Protein AF-A0A2N9JEC7-F1 (afdb_monomer_lite)

Organism: NCBI:txid75385

pLDDT: mean 77.62, std 16.68, range [29.42, 92.94]

Structure (mmCIF, N/CA/C/O backbone):
data_AF-A0A2N9JEC7-F1
#
_entry.id   AF-A0A2N9JEC7-F1
#
loop_
_atom_site.group_PDB
_atom_site.id
_atom_site.type_symbol
_atom_site.label_atom_id
_atom_site.label_alt_id
_atom_site.label_comp_id
_atom_site.label_asym_id
_atom_site.label_entity_id
_atom_site.label_seq_id
_atom_site.pdbx_PDB_ins_code
_atom_site.Cartn_x
_atom_site.Cartn_y
_atom_site.Cartn_z
_atom_site.occupancy
_atom_site.B_iso_or_equiv
_atom_site.auth_seq_id
_atom_site.auth_comp_id
_atom_site.auth_asym_id
_atom_site.auth_atom_id
_atom_site.pdbx_PDB_model_num
ATOM 1 N N . MET A 1 1 ? 39.604 -20.165 17.705 1.00 38.22 1 MET A N 1
ATOM 2 C CA . MET A 1 1 ? 38.176 -20.544 17.599 1.00 38.22 1 MET A CA 1
ATOM 3 C C . MET A 1 1 ? 37.415 -19.367 17.007 1.00 38.22 1 MET A C 1
ATOM 5 O O . MET A 1 1 ? 37.405 -18.315 17.625 1.00 38.22 1 MET A O 1
ATOM 9 N N . VAL A 1 2 ? 36.856 -19.495 15.799 1.00 37.31 2 VAL A N 1
ATOM 10 C CA . VAL A 1 2 ? 36.074 -18.424 15.150 1.00 37.31 2 VAL A CA 1
ATOM 11 C C . VAL A 1 2 ? 34.595 -18.705 15.401 1.00 37.31 2 VAL A C 1
ATOM 13 O O . VAL A 1 2 ? 34.077 -19.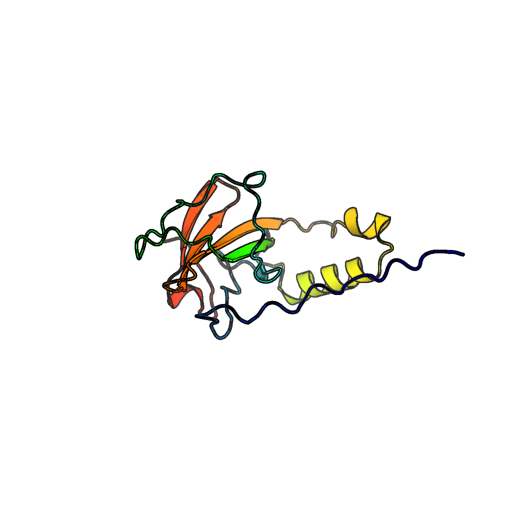726 14.947 1.00 37.31 2 VAL A O 1
ATOM 16 N N . ALA A 1 3 ? 33.927 -17.836 16.159 1.00 33.34 3 ALA A N 1
ATOM 17 C CA . ALA A 1 3 ? 32.500 -17.948 16.437 1.00 33.34 3 ALA A CA 1
ATOM 18 C C . ALA A 1 3 ? 31.697 -17.753 15.137 1.00 33.34 3 ALA A C 1
ATOM 20 O O . ALA A 1 3 ? 31.722 -16.685 14.527 1.00 33.34 3 ALA A O 1
ATOM 21 N N . ARG A 1 4 ? 30.990 -18.797 14.690 1.00 34.38 4 ARG A N 1
ATOM 22 C CA . ARG A 1 4 ? 30.031 -18.708 13.581 1.00 34.38 4 ARG A CA 1
ATOM 23 C C . ARG A 1 4 ? 28.752 -18.049 14.093 1.00 34.38 4 ARG A C 1
ATOM 25 O O . ARG A 1 4 ? 27.967 -18.690 14.786 1.00 34.38 4 ARG A O 1
ATOM 32 N N . VAL A 1 5 ? 28.521 -16.793 13.722 1.00 34.25 5 VAL A N 1
ATOM 33 C CA . VAL A 1 5 ? 27.218 -16.138 13.903 1.00 34.25 5 VAL A CA 1
ATOM 34 C C . VAL A 1 5 ? 26.223 -16.820 12.961 1.00 34.25 5 VAL A C 1
ATOM 36 O O . VAL A 1 5 ? 26.285 -16.648 11.743 1.00 34.25 5 VAL A O 1
ATOM 39 N N . ARG A 1 6 ? 25.324 -17.649 13.503 1.00 33.50 6 ARG A N 1
ATOM 40 C CA . ARG A 1 6 ? 24.183 -18.174 12.744 1.00 33.50 6 ARG A CA 1
ATOM 41 C C . ARG A 1 6 ? 23.232 -17.009 12.465 1.00 33.50 6 ARG A C 1
ATOM 43 O O . ARG A 1 6 ? 22.663 -16.453 13.398 1.00 33.50 6 ARG A O 1
ATOM 50 N N . ARG A 1 7 ? 23.044 -16.646 11.191 1.00 31.66 7 ARG A N 1
ATOM 51 C CA . ARG A 1 7 ? 21.885 -15.843 10.772 1.00 31.66 7 ARG A CA 1
ATOM 52 C C . ARG A 1 7 ? 20.632 -16.635 11.138 1.00 31.66 7 ARG A C 1
ATOM 54 O O . ARG A 1 7 ? 20.385 -17.685 10.553 1.00 31.66 7 ARG A O 1
ATOM 61 N N . VAL A 1 8 ? 19.876 -16.146 12.113 1.00 32.22 8 VAL A N 1
ATOM 62 C CA . VAL A 1 8 ? 18.505 -16.596 12.349 1.00 32.22 8 VAL A CA 1
ATOM 63 C C . VAL A 1 8 ? 17.694 -16.068 11.168 1.00 32.22 8 VAL A C 1
ATOM 65 O O . VAL A 1 8 ? 17.647 -14.859 10.945 1.00 32.22 8 VAL A O 1
ATOM 68 N N . ALA A 1 9 ? 17.157 -16.968 10.342 1.00 29.42 9 ALA A N 1
ATOM 69 C CA . ALA A 1 9 ? 16.174 -16.584 9.337 1.00 29.42 9 ALA A CA 1
ATOM 70 C C . ALA A 1 9 ? 14.997 -15.915 10.067 1.00 29.42 9 ALA A C 1
ATOM 72 O O . ALA A 1 9 ? 14.635 -16.405 11.141 1.00 29.42 9 ALA A O 1
ATOM 73 N N . PRO A 1 10 ? 14.422 -14.811 9.555 1.00 35.50 10 PRO A N 1
ATOM 74 C CA . PRO A 1 10 ? 13.229 -14.247 10.170 1.00 35.50 10 PRO A CA 1
ATOM 75 C C . PRO A 1 10 ? 12.182 -15.359 10.242 1.00 35.50 10 PRO A C 1
ATOM 77 O O . PRO A 1 10 ? 11.919 -16.026 9.239 1.00 35.50 10 PRO A O 1
ATOM 80 N N . ALA A 1 11 ? 11.671 -15.618 11.447 1.00 37.56 11 ALA A N 1
ATOM 81 C CA . ALA A 1 11 ? 10.595 -16.575 11.637 1.00 37.56 11 ALA A CA 1
ATOM 82 C C . ALA A 1 11 ? 9.460 -16.195 10.682 1.00 37.56 11 ALA A C 1
ATOM 84 O O . ALA A 1 11 ? 9.097 -15.020 10.602 1.00 37.56 11 ALA A O 1
ATOM 85 N N . ALA A 1 12 ? 8.947 -17.170 9.928 1.00 44.06 12 ALA A N 1
ATOM 86 C CA . ALA A 1 12 ? 7.736 -16.976 9.149 1.00 44.06 12 ALA A CA 1
ATOM 87 C C . ALA A 1 12 ? 6.652 -16.505 10.126 1.00 44.06 12 ALA A C 1
ATOM 89 O O . ALA A 1 12 ? 6.309 -17.234 11.059 1.00 44.06 12 ALA A O 1
ATOM 90 N N . GLN A 1 13 ? 6.211 -15.255 9.984 1.00 48.19 13 GLN A N 1
ATOM 91 C CA . GLN A 1 13 ? 5.171 -14.704 10.843 1.00 48.19 13 GLN A CA 1
ATOM 92 C C . GLN A 1 13 ? 3.910 -15.559 10.682 1.00 48.19 13 GLN A C 1
ATOM 94 O O . GLN A 1 13 ? 3.592 -15.950 9.552 1.00 48.19 13 GLN A O 1
ATOM 99 N N . PRO A 1 14 ? 3.207 -15.890 11.780 1.00 47.53 14 PRO A N 1
ATOM 100 C CA . PRO A 1 14 ? 1.910 -16.537 11.667 1.00 47.53 14 PRO A CA 1
ATOM 101 C C . PRO A 1 14 ? 0.995 -15.652 10.806 1.00 47.53 14 PRO A C 1
ATOM 103 O O . PRO A 1 14 ? 1.104 -14.424 10.884 1.00 47.53 14 PRO A O 1
ATOM 106 N N . PRO A 1 15 ? 0.123 -16.242 9.969 1.00 56.28 15 PRO A N 1
ATOM 107 C CA . PRO A 1 15 ? -0.819 -15.455 9.186 1.00 56.28 15 PRO A CA 1
ATOM 108 C C . PRO A 1 15 ? -1.623 -14.574 10.140 1.00 56.28 15 PRO A C 1
ATOM 110 O O . PRO A 1 15 ? -2.063 -15.040 11.196 1.00 56.28 15 PRO A O 1
ATOM 113 N N . LEU A 1 16 ? -1.775 -13.294 9.797 1.00 59.72 16 LEU A N 1
ATOM 114 C CA . LEU A 1 16 ? -2.614 -12.411 10.592 1.00 59.72 16 LEU A CA 1
ATOM 115 C C . LEU A 1 16 ? -4.036 -12.989 10.641 1.00 59.72 16 LEU A C 1
ATOM 117 O O . LEU A 1 16 ? -4.508 -13.526 9.629 1.00 59.72 16 LEU A O 1
ATOM 121 N N . PRO A 1 17 ? -4.747 -12.874 11.779 1.00 57.53 17 PRO A N 1
ATOM 122 C CA . PRO A 1 17 ? -6.193 -13.018 11.734 1.00 57.53 17 PRO A CA 1
ATOM 123 C C . PRO A 1 17 ? -6.723 -12.044 10.664 1.00 57.53 17 PRO A C 1
ATOM 125 O O . PRO A 1 17 ? -6.160 -10.962 10.481 1.00 57.53 17 PRO A O 1
ATOM 128 N N . PHE A 1 18 ? -7.756 -12.452 9.922 1.00 67.31 18 PHE A N 1
ATOM 129 C CA . PHE A 1 18 ? -8.355 -11.675 8.820 1.00 67.31 18 PHE A CA 1
ATOM 130 C C . PHE A 1 18 ? -7.539 -11.588 7.517 1.00 67.31 18 PHE A C 1
ATOM 132 O O . PHE A 1 18 ? -7.796 -10.702 6.707 1.00 67.31 18 PHE A O 1
ATOM 139 N N . ALA A 1 19 ? -6.590 -12.501 7.274 1.00 63.59 19 ALA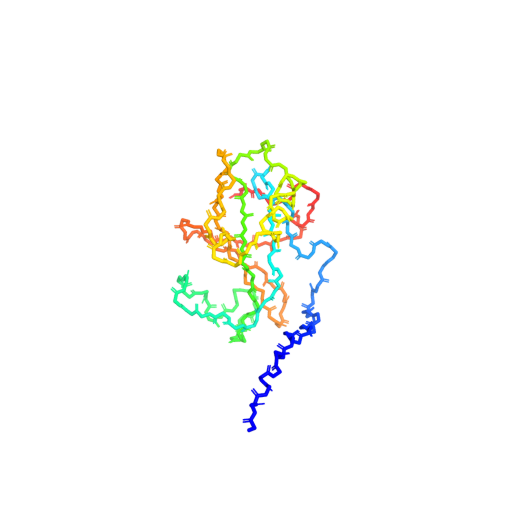 A N 1
ATOM 140 C CA . ALA A 1 19 ? -5.924 -12.590 5.972 1.00 63.59 19 ALA A CA 1
ATOM 141 C C . ALA A 1 19 ? -6.946 -12.804 4.832 1.00 63.59 19 ALA A C 1
ATOM 143 O O . ALA A 1 19 ? -7.690 -13.791 4.840 1.00 63.59 19 ALA A O 1
ATOM 144 N N . ARG A 1 20 ? -6.983 -11.887 3.858 1.00 69.62 20 ARG A N 1
ATOM 145 C CA . ARG A 1 20 ? -7.908 -11.923 2.709 1.00 69.62 20 ARG A CA 1
ATOM 146 C C . ARG A 1 20 ? -7.219 -12.526 1.476 1.00 69.62 20 ARG A C 1
ATOM 148 O O . ARG A 1 20 ? -5.992 -12.513 1.357 1.00 69.62 20 ARG A O 1
ATOM 155 N N . VAL A 1 21 ? -7.995 -13.074 0.534 1.00 62.31 21 VAL A N 1
ATOM 156 C CA . VAL A 1 21 ? -7.461 -13.433 -0.795 1.00 62.31 21 VAL A CA 1
ATOM 157 C C . VAL A 1 21 ? -7.084 -12.133 -1.496 1.00 62.31 21 VAL A C 1
ATOM 159 O O . VAL A 1 21 ? -7.950 -11.297 -1.706 1.00 62.31 21 VAL A O 1
ATOM 162 N N . GLY A 1 22 ? -5.804 -11.955 -1.834 1.00 67.25 22 GLY A N 1
ATOM 163 C CA . GLY A 1 22 ? -5.320 -10.631 -2.236 1.00 67.25 22 GLY A CA 1
ATOM 164 C C . GLY A 1 22 ? -5.352 -9.668 -1.050 1.00 67.25 22 GLY A C 1
ATOM 165 O O . GLY A 1 22 ? -5.987 -8.630 -1.120 1.00 67.25 22 GLY A O 1
ATOM 166 N N . ASP A 1 23 ? -4.689 -10.067 0.040 1.00 80.00 23 ASP A N 1
ATOM 167 C CA . ASP A 1 23 ? -4.735 -9.498 1.397 1.00 80.00 23 ASP A CA 1
ATOM 168 C C . ASP A 1 23 ? -4.684 -7.964 1.509 1.00 80.00 23 ASP A C 1
ATOM 170 O O . ASP A 1 23 ? -5.089 -7.418 2.534 1.00 80.00 23 ASP A O 1
ATOM 174 N N . LEU A 1 24 ? -4.182 -7.292 0.468 1.00 87.62 24 LEU A N 1
ATOM 175 C CA . LEU A 1 24 ? -4.140 -5.847 0.303 1.00 87.62 24 LEU A CA 1
ATOM 176 C C . LEU A 1 24 ? -4.408 -5.447 -1.162 1.00 87.62 24 LEU A C 1
ATOM 178 O O . LEU A 1 24 ? -4.068 -6.222 -2.069 1.00 87.62 24 LEU A O 1
ATOM 182 N N . PRO A 1 25 ? -4.949 -4.234 -1.405 1.00 89.19 25 PRO A N 1
ATOM 183 C CA . PRO A 1 25 ? -5.240 -3.727 -2.743 1.00 89.19 25 PRO A CA 1
ATOM 184 C C . PRO A 1 25 ? -4.032 -3.817 -3.673 1.00 89.19 25 PRO A C 1
ATOM 186 O O . PRO A 1 25 ? -2.922 -3.405 -3.334 1.00 89.19 25 PRO A O 1
ATOM 189 N N . ARG A 1 26 ? -4.233 -4.350 -4.880 1.00 89.50 26 ARG A N 1
ATOM 190 C CA . ARG A 1 26 ? -3.165 -4.411 -5.895 1.00 89.50 26 ARG A CA 1
ATOM 191 C C . ARG A 1 26 ? -2.947 -3.076 -6.595 1.00 89.50 26 ARG A C 1
ATOM 193 O O . ARG A 1 26 ? -1.878 -2.839 -7.155 1.00 89.50 26 ARG A O 1
ATOM 200 N N . PHE A 1 27 ? -3.965 -2.226 -6.591 1.00 91.88 27 PHE A N 1
ATOM 201 C CA . PHE A 1 27 ? -3.902 -0.908 -7.189 1.00 91.88 27 PHE A CA 1
ATOM 202 C C . PHE A 1 27 ? -4.291 0.157 -6.173 1.00 91.88 27 PHE A C 1
ATOM 204 O O . PHE A 1 27 ? -5.093 -0.092 -5.274 1.00 91.88 27 PHE A O 1
ATOM 211 N N . TRP A 1 28 ? -3.699 1.329 -6.347 1.00 92.12 28 TRP A N 1
ATOM 212 C CA . TRP A 1 28 ? -4.013 2.544 -5.617 1.00 92.12 28 TRP A CA 1
ATOM 213 C C . TRP A 1 28 ? -4.104 3.677 -6.629 1.00 92.12 28 TRP A C 1
ATOM 215 O O . TRP A 1 28 ? -3.131 3.944 -7.338 1.00 92.12 28 TRP A O 1
ATOM 225 N N . ASP A 1 29 ? -5.275 4.285 -6.772 1.00 90.12 29 ASP A N 1
ATOM 226 C CA . ASP A 1 29 ? -5.570 5.306 -7.784 1.00 90.12 29 ASP A CA 1
ATOM 227 C C . ASP A 1 29 ? -5.236 4.830 -9.213 1.00 90.12 29 ASP A C 1
ATOM 229 O O . ASP A 1 29 ? -4.651 5.551 -10.032 1.00 90.12 29 ASP A O 1
ATOM 233 N N . GLY A 1 30 ? -5.519 3.553 -9.493 1.00 89.94 30 GLY A N 1
ATOM 234 C CA . GLY A 1 30 ? -5.190 2.897 -10.761 1.00 89.94 30 GLY A CA 1
ATOM 235 C C . GLY A 1 30 ? -3.692 2.640 -10.994 1.00 89.94 30 GLY A C 1
ATOM 236 O O . GLY A 1 30 ? -3.294 2.28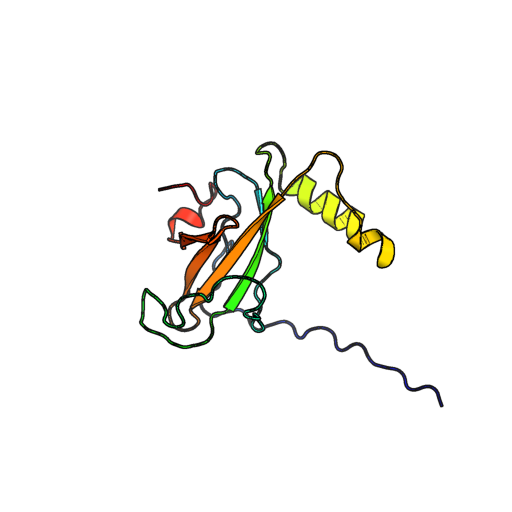0 -12.105 1.00 89.94 30 GLY A O 1
ATOM 237 N N . ARG A 1 31 ? -2.836 2.816 -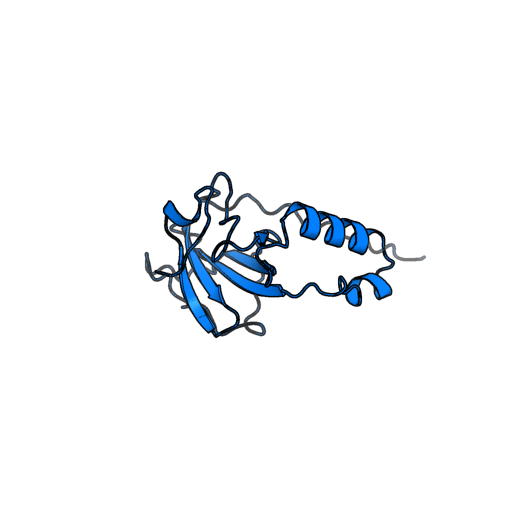9.981 1.00 92.69 31 ARG A N 1
ATOM 238 C CA . ARG A 1 31 ? -1.383 2.579 -10.057 1.00 92.69 31 ARG A CA 1
ATOM 239 C C . ARG A 1 31 ? -1.000 1.307 -9.324 1.00 92.69 31 ARG A C 1
ATOM 241 O O . ARG A 1 31 ? -1.583 0.977 -8.301 1.00 92.69 31 ARG A O 1
ATOM 248 N N . ALA A 1 32 ? -0.008 0.589 -9.845 1.00 92.94 32 ALA A N 1
ATOM 249 C CA . ALA A 1 32 ? 0.436 -0.672 -9.260 1.00 92.94 32 ALA A CA 1
ATOM 250 C C . ALA A 1 32 ? 1.094 -0.472 -7.885 1.00 92.94 32 ALA A C 1
ATOM 252 O O . ALA A 1 32 ? 1.879 0.463 -7.690 1.00 92.94 32 ALA A O 1
ATOM 253 N N . VAL A 1 33 ? 0.812 -1.404 -6.974 1.00 91.81 33 VAL A N 1
ATOM 254 C CA . VAL A 1 33 ? 1.284 -1.393 -5.588 1.00 91.81 33 VAL A CA 1
ATOM 255 C C . VAL A 1 33 ? 2.075 -2.668 -5.284 1.00 91.81 33 VAL A C 1
ATOM 257 O O . VAL A 1 33 ? 1.663 -3.769 -5.645 1.00 91.81 33 VAL A O 1
ATOM 260 N N . LEU A 1 34 ? 3.228 -2.540 -4.616 1.00 89.12 34 LEU A N 1
ATOM 261 C CA . LEU A 1 34 ? 4.008 -3.687 -4.134 1.00 89.12 34 LEU A CA 1
ATOM 262 C C . LEU A 1 34 ? 4.211 -3.675 -2.617 1.00 89.12 34 LEU A C 1
ATOM 264 O O . LEU A 1 34 ? 5.127 -3.019 -2.101 1.00 89.12 34 LEU A O 1
ATOM 268 N N . TRP A 1 35 ? 3.461 -4.560 -1.963 1.00 87.44 35 TRP A N 1
ATOM 269 C CA . TRP A 1 35 ? 3.498 -4.808 -0.527 1.00 87.44 35 TRP A CA 1
ATOM 270 C C . TRP A 1 35 ? 4.714 -5.627 -0.097 1.00 87.44 35 TRP A C 1
ATOM 272 O O . TRP A 1 35 ? 5.017 -6.684 -0.654 1.00 87.44 35 TRP A O 1
ATOM 282 N N . LYS A 1 36 ? 5.404 -5.184 0.962 1.00 81.19 36 LYS A N 1
ATOM 283 C CA . LYS A 1 36 ? 6.568 -5.896 1.535 1.00 81.19 36 LYS A CA 1
ATOM 284 C C . LYS A 1 36 ? 6.206 -6.947 2.592 1.00 81.19 36 LYS A C 1
ATOM 286 O O . LYS A 1 36 ? 7.104 -7.427 3.290 1.00 81.19 36 LYS A O 1
ATOM 291 N N . GLY A 1 37 ? 4.923 -7.287 2.702 1.00 83.88 37 GLY A N 1
ATOM 292 C CA . GLY A 1 37 ? 4.371 -8.174 3.724 1.00 83.88 37 GLY A CA 1
ATOM 293 C C . GLY A 1 37 ? 4.187 -7.484 5.076 1.00 83.88 37 GLY A C 1
ATOM 294 O O . GLY A 1 37 ? 4.744 -6.410 5.334 1.00 83.88 37 GLY A O 1
ATOM 295 N N . TRP A 1 38 ? 3.378 -8.101 5.931 1.00 85.81 38 TRP A N 1
ATOM 296 C CA . TRP A 1 38 ? 3.081 -7.600 7.269 1.00 85.81 38 TRP A CA 1
ATOM 297 C C . TRP A 1 38 ? 4.285 -7.668 8.210 1.00 85.81 38 TRP A C 1
ATOM 299 O O . TRP A 1 38 ? 5.258 -8.386 7.972 1.00 85.81 38 TRP A O 1
ATOM 309 N N . ARG A 1 39 ? 4.245 -6.837 9.252 1.00 82.81 39 ARG A N 1
ATOM 310 C CA . ARG A 1 39 ? 5.267 -6.692 10.288 1.00 82.81 39 ARG A CA 1
ATOM 311 C C . ARG A 1 39 ? 4.639 -6.286 11.612 1.00 82.81 39 ARG A C 1
ATOM 313 O O . ARG A 1 39 ? 3.702 -5.490 11.643 1.00 82.81 39 ARG A O 1
ATOM 320 N N . ASP A 1 40 ? 5.230 -6.762 12.702 1.00 77.50 40 ASP A N 1
ATOM 321 C CA . ASP A 1 40 ? 4.764 -6.495 14.070 1.00 77.50 40 ASP A CA 1
ATOM 322 C C . ASP A 1 40 ? 5.600 -5.407 14.777 1.00 77.50 40 ASP A C 1
ATOM 324 O O . ASP A 1 40 ? 5.228 -4.859 15.820 1.00 77.50 40 ASP A O 1
ATOM 328 N N . ASP A 1 41 ? 6.759 -5.067 14.217 1.00 68.56 41 ASP A N 1
ATOM 329 C CA . ASP A 1 41 ? 7.811 -4.274 14.848 1.00 68.56 41 ASP A CA 1
ATOM 330 C C . ASP A 1 41 ? 7.830 -2.803 14.410 1.00 68.56 41 ASP A C 1
ATOM 332 O O . ASP A 1 41 ? 8.869 -2.156 14.493 1.00 68.56 41 ASP A O 1
ATOM 336 N N . TRP A 1 42 ? 6.680 -2.236 14.017 1.00 67.00 42 TRP A N 1
ATOM 337 C CA . TRP A 1 42 ? 6.613 -0.819 13.640 1.00 67.00 42 TRP A CA 1
ATOM 338 C C . TRP A 1 42 ? 7.192 0.101 14.718 1.00 67.00 42 TRP A C 1
ATOM 340 O O . TRP A 1 42 ? 6.879 -0.041 15.909 1.00 67.00 42 TRP A O 1
ATOM 350 N N . ASP A 1 43 ? 8.024 1.033 14.258 1.00 60.16 43 ASP A N 1
ATOM 351 C CA . ASP A 1 43 ? 8.748 2.026 15.037 1.00 60.16 43 ASP A CA 1
ATOM 352 C C . ASP A 1 43 ? 8.214 3.423 14.688 1.00 60.16 43 ASP A C 1
ATOM 354 O O . ASP A 1 43 ? 8.165 3.811 13.519 1.00 60.16 43 ASP A O 1
ATOM 358 N N . GLN A 1 44 ? 7.859 4.184 15.724 1.00 55.59 44 GLN A N 1
ATOM 359 C CA . GLN A 1 44 ? 7.260 5.524 15.670 1.00 55.59 44 GLN A CA 1
ATOM 360 C C . GLN A 1 44 ? 8.103 6.576 14.938 1.00 55.59 44 GLN A C 1
ATOM 362 O O . GLN A 1 44 ? 7.632 7.680 14.690 1.00 55.59 44 GLN A O 1
ATOM 367 N N . ARG A 1 45 ? 9.355 6.264 14.594 1.00 57.59 45 ARG A N 1
ATOM 368 C CA . ARG A 1 45 ? 10.260 7.182 13.893 1.00 57.59 45 ARG A CA 1
ATOM 369 C C . ARG A 1 45 ? 9.896 7.448 12.427 1.00 57.59 45 ARG A C 1
ATOM 371 O O . ARG A 1 45 ? 10.482 8.356 11.845 1.00 57.59 45 ARG A O 1
ATOM 378 N N . PHE A 1 46 ? 8.995 6.671 11.819 1.00 53.84 46 PHE A N 1
ATOM 379 C CA . PHE A 1 46 ? 8.789 6.683 10.362 1.00 53.84 46 PHE A CA 1
ATOM 380 C C . PHE A 1 46 ? 7.465 7.296 9.870 1.00 53.84 46 PHE A C 1
ATOM 382 O O . PHE A 1 46 ? 7.330 7.461 8.661 1.00 53.84 46 PHE A O 1
ATOM 389 N N . ALA A 1 47 ? 6.527 7.646 10.757 1.00 51.38 47 ALA A N 1
ATOM 390 C CA . ALA A 1 47 ? 5.274 8.346 10.434 1.00 51.38 47 ALA A CA 1
ATOM 391 C C . ALA A 1 47 ? 4.603 8.888 11.719 1.00 51.38 47 ALA A C 1
ATOM 393 O O . ALA A 1 47 ? 4.944 8.406 12.808 1.00 51.38 47 ALA A O 1
ATOM 394 N N . PRO A 1 48 ? 3.669 9.864 11.639 1.00 53.69 48 PRO A N 1
ATOM 395 C CA . PRO A 1 48 ? 2.793 10.179 12.766 1.00 53.69 48 PRO A CA 1
ATOM 396 C C . PRO A 1 48 ? 2.128 8.898 13.285 1.00 53.69 48 PRO A C 1
ATOM 398 O O . PRO A 1 48 ? 1.892 7.951 12.535 1.00 53.69 48 PRO A O 1
ATOM 401 N N . ARG A 1 49 ? 1.925 8.829 14.606 1.00 53.97 49 ARG A N 1
ATOM 402 C CA . ARG A 1 49 ? 1.361 7.634 15.242 1.00 53.97 49 ARG A CA 1
ATOM 403 C C . A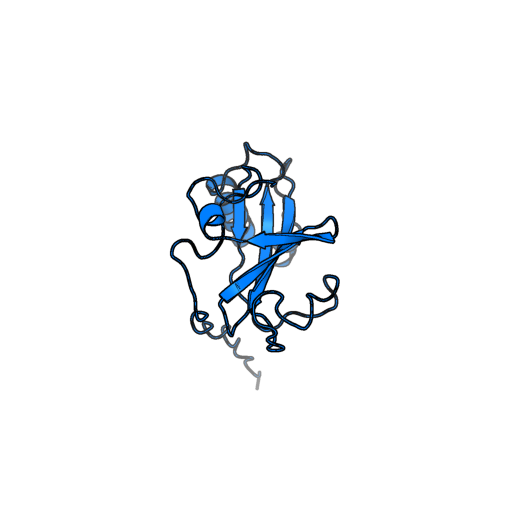RG A 1 49 ? -0.001 7.355 14.603 1.00 53.97 49 ARG A C 1
ATOM 405 O O . ARG A 1 49 ? -0.811 8.279 14.626 1.00 53.97 49 ARG A O 1
ATOM 412 N N . PRO A 1 50 ? -0.287 6.125 14.132 1.00 57.62 50 PRO A N 1
ATOM 413 C CA . PRO A 1 50 ? -1.682 5.746 13.953 1.00 57.62 50 PRO A CA 1
ATOM 414 C C . PRO A 1 50 ? -2.407 6.024 15.272 1.00 57.62 50 PRO A C 1
ATOM 416 O O . PRO A 1 50 ? -1.779 5.958 16.344 1.00 57.62 50 PRO A O 1
ATOM 419 N N . ALA A 1 51 ? -3.700 6.341 15.211 1.00 57.94 51 ALA A N 1
ATOM 420 C CA . ALA A 1 51 ? -4.523 6.382 16.408 1.00 57.94 51 ALA A CA 1
ATOM 421 C C . ALA A 1 51 ? -4.199 5.128 17.242 1.00 57.94 51 ALA A C 1
ATOM 423 O O . ALA A 1 51 ? -4.283 4.000 16.758 1.00 57.94 51 ALA A O 1
ATOM 424 N N . MET A 1 52 ? -3.719 5.326 18.479 1.00 64.94 52 MET A N 1
ATOM 425 C CA . MET A 1 52 ? -3.372 4.218 19.387 1.00 64.94 52 MET A CA 1
ATOM 426 C C . MET A 1 52 ? -4.591 3.339 19.688 1.00 64.94 52 MET A C 1
ATOM 428 O O . MET A 1 52 ? -4.445 2.289 20.301 1.00 64.94 52 MET A O 1
ATOM 432 N N . GLU A 1 53 ? -5.765 3.805 19.275 1.00 81.75 53 GLU A N 1
ATOM 433 C CA . GLU A 1 53 ? -7.056 3.171 19.343 1.00 81.75 53 GLU A CA 1
ATOM 434 C C . GLU A 1 53 ? -7.593 2.945 17.922 1.00 81.75 53 GLU A C 1
ATOM 436 O O . GLU A 1 53 ? -7.590 3.850 17.088 1.00 81.75 53 GLU A O 1
ATOM 441 N N . CYS A 1 54 ? -8.059 1.732 17.642 1.00 85.00 54 CYS A N 1
ATOM 442 C CA . CYS A 1 54 ? -8.708 1.402 16.382 1.00 85.00 54 CYS A CA 1
ATOM 443 C C . CYS A 1 54 ? -10.023 2.178 16.231 1.00 85.00 54 CYS A C 1
ATOM 445 O O . CYS A 1 54 ? -10.924 2.013 17.052 1.00 85.00 54 CYS A O 1
ATOM 447 N N . ALA A 1 55 ? -10.168 2.929 15.135 1.00 82.81 55 ALA A N 1
ATOM 448 C CA . ALA A 1 55 ? -11.369 3.713 14.839 1.00 82.81 55 ALA A CA 1
ATOM 449 C C . ALA A 1 55 ? -12.660 2.872 14.753 1.00 82.81 55 ALA A C 1
ATOM 451 O O . ALA A 1 55 ? -13.739 3.369 15.060 1.00 82.81 55 ALA A O 1
ATOM 452 N N . ALA A 1 56 ? -12.556 1.589 14.386 1.00 86.38 56 ALA A N 1
ATOM 453 C CA . ALA A 1 56 ? -13.714 0.710 14.231 1.00 86.38 56 ALA A CA 1
ATOM 454 C C . ALA A 1 56 ? -14.170 0.019 15.529 1.00 86.38 56 ALA A C 1
ATOM 456 O O . ALA A 1 56 ? -15.365 -0.197 15.716 1.00 86.38 56 ALA A O 1
ATOM 457 N N . CYS A 1 57 ? -13.247 -0.386 16.410 1.00 89.38 57 CYS A N 1
ATOM 458 C CA . CYS A 1 57 ? -13.583 -1.223 17.575 1.00 89.38 57 CYS A CA 1
ATOM 459 C C . CYS A 1 57 ? -13.046 -0.725 18.922 1.00 89.38 57 CYS A C 1
ATOM 461 O O . CYS A 1 57 ? -13.307 -1.358 19.944 1.00 89.38 57 CYS A O 1
ATOM 463 N N . GLY A 1 58 ? -12.274 0.363 18.945 1.00 88.69 58 GLY A N 1
ATOM 464 C CA . GLY A 1 58 ? -11.683 0.902 20.171 1.00 88.69 58 GLY A CA 1
ATOM 465 C C . GLY A 1 58 ? -10.491 0.103 20.718 1.00 88.69 58 GLY A C 1
ATOM 466 O O . GLY A 1 58 ? -10.021 0.338 21.831 1.00 88.69 58 GLY A O 1
ATOM 467 N N . SER A 1 59 ? -9.989 -0.882 19.968 1.00 87.00 59 SER A N 1
ATOM 468 C CA . SER A 1 59 ? -8.834 -1.677 20.395 1.00 87.00 59 SER A CA 1
ATOM 469 C C . SER A 1 59 ? -7.580 -0.819 20.533 1.00 87.00 59 SER A C 1
ATOM 471 O O . SER A 1 59 ? -7.238 -0.075 19.619 1.00 87.00 59 SER A O 1
ATOM 473 N N . THR A 1 60 ? -6.844 -1.007 21.628 1.00 85.56 60 THR A N 1
ATOM 474 C CA . THR A 1 60 ? -5.518 -0.403 21.847 1.00 85.56 60 THR A CA 1
ATOM 475 C C . THR A 1 60 ? -4.356 -1.355 21.544 1.00 85.56 60 THR A C 1
ATOM 477 O O . THR A 1 60 ? -3.187 -1.050 21.802 1.00 85.56 60 THR A O 1
ATOM 480 N N . THR A 1 61 ? -4.661 -2.534 20.992 1.00 84.00 61 THR A N 1
ATOM 481 C CA . THR A 1 61 ? -3.668 -3.530 20.590 1.00 84.00 61 THR A CA 1
ATOM 482 C C . THR A 1 61 ? -2.799 -2.973 19.466 1.00 84.00 61 THR A C 1
ATOM 484 O O . THR A 1 61 ? -3.305 -2.426 18.487 1.00 84.00 61 THR A O 1
ATOM 487 N N . LYS A 1 62 ? -1.474 -3.164 19.558 1.00 82.56 62 LYS A N 1
ATOM 488 C CA . LYS A 1 62 ? -0.548 -2.707 18.512 1.00 82.56 62 LYS A CA 1
ATOM 489 C C . LYS A 1 62 ? -0.947 -3.307 17.148 1.00 82.56 62 LYS A C 1
ATOM 491 O O . LYS A 1 62 ? -0.947 -4.542 17.019 1.00 82.56 62 LYS A O 1
ATOM 496 N N . PRO A 1 63 ? -1.231 -2.476 16.127 1.00 84.50 63 PRO A N 1
ATOM 497 C CA . PRO A 1 63 ? -1.636 -2.982 14.824 1.00 84.50 63 PRO A CA 1
ATOM 498 C C . PRO A 1 63 ? -0.494 -3.755 14.158 1.00 84.50 63 PRO A C 1
ATOM 500 O O . PRO A 1 63 ? 0.689 -3.548 14.453 1.00 84.50 63 PRO A O 1
ATOM 503 N N . ALA A 1 64 ? -0.843 -4.669 13.258 1.00 86.81 64 ALA A N 1
ATOM 504 C CA . ALA A 1 64 ? 0.117 -5.148 12.273 1.00 86.81 64 ALA A CA 1
ATOM 505 C C . ALA A 1 64 ? 0.321 -4.053 11.226 1.00 86.81 64 ALA A C 1
ATOM 507 O O . ALA A 1 64 ? -0.612 -3.328 10.899 1.00 86.81 64 ALA A O 1
ATOM 508 N N . THR A 1 65 ? 1.536 -3.915 10.710 1.00 86.19 65 THR A N 1
ATOM 509 C CA . THR A 1 65 ? 1.857 -2.860 9.742 1.00 86.19 65 THR A CA 1
ATOM 510 C C . THR A 1 65 ? 2.488 -3.422 8.493 1.00 86.19 65 THR A C 1
ATOM 512 O O . THR A 1 65 ? 3.251 -4.384 8.571 1.00 86.19 65 THR A O 1
ATOM 515 N N . THR A 1 66 ? 2.250 -2.795 7.353 1.00 87.25 66 THR A N 1
ATOM 516 C CA . THR A 1 66 ? 3.055 -3.033 6.162 1.00 87.25 66 THR A CA 1
ATOM 517 C C . THR A 1 66 ? 3.447 -1.723 5.499 1.00 87.25 66 THR A C 1
ATOM 519 O O . THR A 1 66 ? 2.857 -0.669 5.730 1.00 87.25 66 THR A O 1
ATOM 522 N N . LEU A 1 67 ? 4.532 -1.798 4.739 1.00 83.31 67 LEU A N 1
ATOM 523 C CA . LEU A 1 67 ? 5.165 -0.682 4.064 1.00 83.31 67 LEU A CA 1
ATOM 524 C C . LEU A 1 67 ? 5.264 -0.992 2.592 1.00 83.31 67 LEU A C 1
ATOM 526 O O . LEU A 1 67 ? 5.584 -2.119 2.195 1.00 83.31 67 LEU A O 1
ATOM 530 N N . ASP A 1 68 ? 5.125 0.068 1.822 1.00 82.69 68 ASP A N 1
ATOM 531 C CA . ASP A 1 68 ? 4.650 -0.096 0.477 1.00 82.69 68 ASP A CA 1
ATOM 532 C C . ASP A 1 68 ? 5.383 0.783 -0.530 1.00 82.69 68 ASP A C 1
ATOM 534 O O . ASP A 1 68 ? 6.098 1.727 -0.167 1.00 82.69 68 ASP A O 1
ATOM 538 N N . ARG A 1 69 ? 5.244 0.441 -1.812 1.00 86.94 69 ARG A N 1
ATOM 539 C CA . ARG A 1 69 ? 5.693 1.285 -2.926 1.00 86.94 69 ARG A CA 1
ATOM 540 C C . ARG A 1 69 ? 4.612 1.318 -3.989 1.00 86.94 69 ARG A C 1
ATOM 542 O O . ARG A 1 69 ? 4.348 0.289 -4.608 1.00 86.94 69 ARG A O 1
ATOM 549 N N . VAL A 1 70 ? 4.089 2.509 -4.245 1.00 91.00 70 VAL A N 1
ATOM 550 C CA . VAL A 1 70 ? 3.149 2.756 -5.336 1.00 91.00 70 VAL A CA 1
ATOM 551 C C . VAL A 1 70 ? 3.904 3.367 -6.501 1.00 91.00 70 VAL A C 1
ATOM 553 O O . VAL A 1 70 ? 4.716 4.276 -6.320 1.00 91.00 70 VAL A O 1
ATOM 556 N N . ALA A 1 71 ? 3.675 2.845 -7.699 1.00 91.06 71 ALA A N 1
ATOM 557 C CA . ALA A 1 71 ? 4.224 3.422 -8.914 1.00 91.06 71 ALA A CA 1
ATOM 558 C C . ALA A 1 71 ? 3.657 4.829 -9.159 1.00 91.06 71 ALA A C 1
ATOM 560 O O . ALA A 1 71 ? 2.448 5.004 -9.184 1.00 91.06 71 ALA A O 1
ATOM 561 N N . GLU A 1 72 ? 4.495 5.835 -9.423 1.00 89.62 72 GLU A N 1
ATOM 562 C CA . GLU A 1 72 ? 3.973 7.164 -9.795 1.00 89.62 72 GLU A CA 1
ATOM 563 C C . GLU A 1 72 ? 3.335 7.177 -11.192 1.00 89.62 72 GLU A C 1
ATOM 565 O O . GLU A 1 72 ? 2.382 7.912 -11.452 1.00 89.62 72 GLU A O 1
ATOM 570 N N . SER A 1 73 ? 3.856 6.358 -12.111 1.00 88.94 73 SER A N 1
ATOM 571 C CA . SER A 1 73 ? 3.318 6.240 -13.465 1.00 88.94 73 SER A CA 1
ATOM 572 C C . SER A 1 73 ? 2.305 5.094 -13.554 1.00 88.94 73 SER A C 1
ATOM 574 O O . SER A 1 73 ? 2.658 3.965 -13.212 1.00 88.94 73 SER A O 1
ATOM 576 N N . PRO A 1 74 ? 1.101 5.313 -14.116 1.00 88.00 74 PRO A N 1
ATOM 577 C CA . PRO A 1 74 ? 0.118 4.245 -14.326 1.00 88.00 74 PRO A CA 1
ATOM 578 C C . PRO A 1 74 ? 0.558 3.224 -15.390 1.00 88.00 74 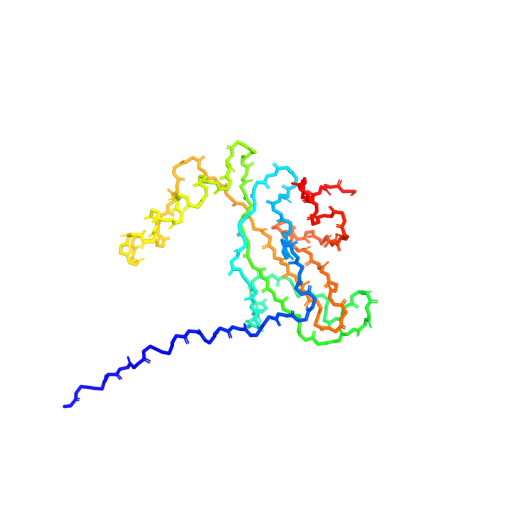PRO A C 1
ATOM 580 O O . PRO A 1 74 ? 0.047 2.112 -15.444 1.00 88.00 74 PRO A O 1
ATOM 583 N N . LEU A 1 75 ? 1.539 3.570 -16.232 1.00 88.94 75 LEU A N 1
ATOM 584 C CA . LEU A 1 75 ? 2.119 2.646 -17.214 1.00 88.94 75 LEU A CA 1
ATOM 585 C C . LEU A 1 75 ? 3.092 1.651 -16.576 1.00 88.94 75 LEU A C 1
ATOM 587 O O . LEU A 1 75 ? 3.533 0.697 -17.220 1.00 88.94 75 LEU A O 1
ATOM 591 N N . TYR A 1 76 ? 3.472 1.896 -15.325 1.00 91.00 76 TYR A N 1
ATOM 592 C CA . TYR A 1 76 ? 4.470 1.113 -14.639 1.00 91.00 76 TYR A CA 1
ATOM 593 C C . TYR A 1 76 ? 3.819 -0.059 -13.899 1.00 91.00 76 TYR A C 1
ATOM 595 O O . TYR A 1 76 ? 3.322 0.070 -12.786 1.00 91.00 76 TYR A O 1
ATOM 603 N N . SER A 1 77 ? 3.777 -1.209 -14.576 1.00 91.12 77 SER A N 1
ATOM 604 C CA . SER A 1 77 ? 3.033 -2.386 -14.117 1.00 91.12 77 SER A CA 1
ATOM 605 C C . SER A 1 77 ? 3.757 -3.184 -13.028 1.00 91.12 77 SER A C 1
ATOM 607 O O . SER A 1 77 ? 4.985 -3.151 -12.920 1.00 91.12 77 SER A O 1
ATOM 609 N N . HIS A 1 78 ? 2.993 -4.006 -12.297 1.00 89.75 78 HIS A N 1
ATOM 610 C CA . HIS A 1 78 ? 3.510 -4.988 -11.337 1.00 89.75 78 HIS A CA 1
ATOM 611 C C . HIS A 1 78 ? 4.673 -5.815 -11.899 1.00 89.75 78 HIS A C 1
ATOM 613 O O . HIS A 1 78 ? 5.717 -5.910 -11.264 1.00 89.75 78 HIS A O 1
ATOM 619 N N . ALA A 1 79 ? 4.542 -6.338 -13.123 1.00 90.94 79 ALA A N 1
ATOM 620 C CA . ALA A 1 79 ? 5.581 -7.154 -13.750 1.00 90.94 79 ALA A CA 1
ATOM 621 C C . ALA A 1 79 ? 6.901 -6.385 -13.934 1.00 90.94 79 ALA A C 1
ATOM 623 O O . ALA A 1 79 ? 7.985 -6.952 -13.800 1.00 90.94 79 ALA A O 1
ATOM 624 N N . MET A 1 80 ? 6.831 -5.082 -14.222 1.00 90.88 80 MET A N 1
ATOM 625 C CA . MET A 1 80 ? 8.029 -4.254 -14.337 1.00 90.88 80 MET A CA 1
ATOM 626 C C . MET A 1 80 ? 8.647 -3.965 -12.964 1.00 90.88 80 MET A C 1
ATOM 628 O O . MET A 1 80 ? 9.870 -4.014 -12.832 1.00 90.88 80 MET A O 1
ATOM 632 N N . MET A 1 81 ? 7.818 -3.719 -11.944 1.00 89.31 81 MET A N 1
ATOM 633 C CA . MET A 1 81 ? 8.274 -3.540 -10.562 1.00 89.31 81 MET A CA 1
ATOM 634 C C . MET A 1 81 ? 8.955 -4.805 -10.019 1.00 89.31 81 MET A C 1
ATOM 636 O O . MET A 1 81 ? 10.041 -4.727 -9.447 1.00 89.31 81 MET A O 1
ATOM 640 N N . GLU A 1 82 ? 8.361 -5.975 -10.254 1.00 89.00 82 GLU A N 1
ATOM 641 C CA . GLU A 1 82 ? 8.923 -7.279 -9.891 1.00 89.00 82 GLU A CA 1
ATOM 642 C C . GLU A 1 82 ? 10.237 -7.558 -10.630 1.00 89.00 82 GLU A C 1
ATOM 644 O O . GLU A 1 82 ? 11.198 -8.044 -10.030 1.00 89.00 82 GLU A O 1
ATOM 649 N N . ALA A 1 83 ? 10.319 -7.215 -11.921 1.00 89.62 83 ALA A N 1
ATOM 650 C CA . ALA A 1 83 ? 11.550 -7.349 -12.697 1.00 89.62 83 ALA A CA 1
ATOM 651 C C . ALA A 1 83 ? 12.684 -6.477 -12.136 1.00 89.62 83 ALA A C 1
ATOM 653 O O . ALA A 1 83 ? 13.835 -6.920 -12.087 1.00 89.62 83 ALA A O 1
ATOM 654 N N . ASP A 1 84 ? 12.368 -5.267 -11.674 1.00 88.56 84 ASP A N 1
ATOM 655 C CA . ASP A 1 84 ? 13.334 -4.383 -11.026 1.00 88.56 84 ASP A CA 1
ATOM 656 C C . ASP A 1 84 ? 13.792 -4.911 -9.670 1.00 88.56 84 ASP A C 1
ATOM 658 O O . ASP A 1 84 ? 14.991 -4.893 -9.390 1.00 88.56 84 ASP A O 1
ATOM 662 N N . ASP A 1 85 ? 12.881 -5.425 -8.843 1.00 86.12 85 ASP A N 1
ATOM 663 C CA . ASP A 1 85 ? 13.245 -6.057 -7.574 1.00 86.12 85 ASP A CA 1
ATOM 664 C C . ASP A 1 85 ? 14.110 -7.307 -7.804 1.00 86.12 85 ASP A C 1
ATOM 666 O O . ASP A 1 85 ? 15.116 -7.507 -7.115 1.00 86.12 85 ASP A O 1
ATOM 670 N N . ALA A 1 86 ? 13.790 -8.113 -8.820 1.00 88.94 86 ALA A N 1
ATOM 671 C CA . ALA A 1 86 ? 14.592 -9.264 -9.220 1.00 88.94 86 ALA A CA 1
ATOM 672 C C . ALA A 1 86 ? 15.981 -8.851 -9.737 1.00 88.94 86 ALA A C 1
ATOM 674 O O . ALA A 1 86 ? 16.978 -9.516 -9.442 1.00 88.94 86 ALA A O 1
ATOM 675 N N . ALA A 1 87 ? 16.077 -7.747 -10.483 1.00 89.31 87 ALA A N 1
ATOM 676 C CA . ALA A 1 87 ? 17.352 -7.183 -10.910 1.00 89.31 87 ALA A CA 1
ATOM 677 C C . ALA A 1 87 ? 18.166 -6.673 -9.709 1.00 89.31 87 ALA A C 1
ATOM 679 O O . ALA A 1 87 ? 19.347 -7.004 -9.587 1.00 89.31 87 ALA A O 1
ATOM 680 N N . ALA A 1 88 ? 17.532 -5.949 -8.784 1.00 87.62 88 ALA A N 1
ATOM 681 C CA . ALA A 1 88 ? 18.156 -5.442 -7.566 1.00 87.62 88 ALA A CA 1
ATOM 682 C C . ALA A 1 88 ? 18.678 -6.577 -6.670 1.00 87.62 88 ALA A C 1
ATOM 684 O O . ALA A 1 88 ? 19.771 -6.480 -6.113 1.00 87.62 88 ALA A O 1
ATOM 685 N N . ALA A 1 89 ? 17.932 -7.680 -6.556 1.00 88.88 89 ALA A N 1
ATOM 686 C CA . ALA A 1 89 ? 18.310 -8.842 -5.754 1.00 88.88 89 ALA A CA 1
ATOM 687 C C . ALA A 1 89 ? 19.583 -9.550 -6.253 1.00 88.88 89 ALA A C 1
ATOM 689 O O . ALA A 1 89 ? 20.259 -10.210 -5.464 1.00 88.88 89 ALA A O 1
ATOM 690 N N . ARG A 1 90 ? 19.934 -9.397 -7.538 1.00 91.12 90 ARG A N 1
ATOM 691 C CA . ARG A 1 90 ? 21.168 -9.943 -8.132 1.00 91.12 90 ARG A CA 1
ATOM 692 C C . ARG A 1 90 ? 22.401 -9.079 -7.859 1.00 91.12 90 ARG A C 1
ATOM 694 O O . ARG A 1 90 ? 23.518 -9.512 -8.135 1.00 91.12 90 ARG A O 1
ATOM 701 N N . LEU A 1 91 ? 22.220 -7.861 -7.348 1.00 90.12 91 LEU A N 1
ATOM 702 C CA . LEU A 1 91 ? 23.319 -6.944 -7.069 1.00 90.12 91 LEU A CA 1
ATOM 703 C C . LEU A 1 91 ? 23.981 -7.248 -5.715 1.00 90.12 91 LEU A C 1
ATOM 705 O O . LEU A 1 91 ? 23.308 -7.666 -4.768 1.00 90.12 91 LEU A O 1
ATOM 709 N N . PRO A 1 92 ? 25.290 -6.965 -5.570 1.00 91.12 92 PRO A N 1
ATOM 710 C CA . PRO A 1 92 ? 25.938 -6.943 -4.264 1.00 91.12 92 PRO A CA 1
ATOM 711 C C . PRO A 1 92 ? 25.207 -5.993 -3.297 1.00 91.12 92 PRO A C 1
ATOM 713 O O . PRO A 1 92 ? 24.702 -4.962 -3.749 1.00 91.12 92 PRO A O 1
ATOM 716 N N . PRO A 1 93 ? 25.205 -6.252 -1.972 1.00 86.12 93 PRO A N 1
ATOM 717 C CA . PRO A 1 93 ? 24.442 -5.455 -1.004 1.00 86.12 93 PRO A CA 1
ATOM 718 C C . PRO A 1 93 ? 24.656 -3.938 -1.122 1.00 86.12 93 PRO A C 1
ATOM 720 O O . PRO A 1 93 ? 23.694 -3.182 -1.167 1.00 86.12 93 PRO A O 1
ATOM 723 N N . ILE A 1 94 ? 25.912 -3.507 -1.286 1.00 86.12 94 ILE A N 1
ATOM 724 C CA . ILE A 1 94 ? 26.288 -2.088 -1.411 1.00 86.12 94 ILE A CA 1
ATOM 725 C C . ILE A 1 94 ? 25.686 -1.437 -2.671 1.00 86.12 94 ILE A C 1
ATOM 727 O O . ILE A 1 94 ? 25.361 -0.251 -2.671 1.00 86.12 94 ILE A O 1
ATOM 731 N N . ALA A 1 95 ? 25.543 -2.200 -3.757 1.00 85.25 95 ALA A N 1
ATOM 732 C CA . ALA A 1 95 ? 24.978 -1.717 -5.014 1.00 85.25 95 ALA A CA 1
ATOM 733 C C . ALA A 1 95 ? 23.444 -1.776 -5.019 1.00 85.25 95 ALA A C 1
ATOM 735 O O . ALA A 1 95 ? 22.807 -0.905 -5.608 1.00 85.25 95 ALA A O 1
ATOM 736 N N . ARG A 1 96 ? 22.852 -2.758 -4.328 1.00 83.12 96 ARG A N 1
ATOM 737 C CA . ARG A 1 96 ? 21.399 -2.919 -4.209 1.00 83.12 96 ARG A CA 1
ATOM 738 C C . ARG A 1 96 ? 20.738 -1.705 -3.560 1.00 83.12 96 ARG A C 1
ATOM 740 O O . ARG A 1 96 ? 19.739 -1.222 -4.075 1.00 83.12 96 ARG A O 1
ATOM 747 N N . ASP A 1 97 ? 21.331 -1.166 -2.497 1.00 75.50 97 ASP A N 1
ATOM 748 C CA . ASP A 1 97 ? 20.774 -0.007 -1.781 1.00 75.50 97 ASP A CA 1
ATOM 749 C C . ASP A 1 97 ? 20.802 1.287 -2.620 1.00 75.50 97 ASP A C 1
ATOM 751 O O . ASP A 1 97 ? 20.075 2.240 -2.342 1.00 75.50 97 ASP A O 1
ATOM 755 N N . ARG A 1 98 ? 21.627 1.322 -3.674 1.00 79.81 98 ARG A N 1
ATOM 756 C CA . ARG A 1 98 ? 21.725 2.436 -4.630 1.00 79.81 98 ARG A CA 1
ATOM 757 C C . ARG A 1 98 ? 20.993 2.166 -5.942 1.00 79.81 98 ARG A C 1
ATOM 759 O O . ARG A 1 98 ? 20.992 3.038 -6.813 1.00 79.81 98 ARG A O 1
ATOM 766 N N . PHE A 1 99 ? 20.398 0.985 -6.108 1.00 81.25 99 PHE A N 1
ATOM 767 C CA . PHE A 1 99 ? 19.678 0.637 -7.321 1.00 81.25 99 PHE A CA 1
ATOM 768 C C . PHE A 1 99 ? 18.435 1.516 -7.443 1.00 81.25 99 PHE A C 1
ATOM 770 O O . PHE A 1 99 ? 17.482 1.398 -6.676 1.00 81.25 99 PHE A O 1
ATOM 777 N N . LYS A 1 100 ? 18.470 2.424 -8.417 1.00 78.62 100 LYS A N 1
ATOM 778 C CA . LYS A 1 100 ? 17.330 3.238 -8.816 1.00 78.62 100 LYS A CA 1
ATOM 779 C C . LYS A 1 100 ? 16.981 2.867 -10.246 1.00 78.62 100 LYS A C 1
ATOM 781 O O . LYS A 1 100 ? 17.794 3.130 -11.141 1.00 78.62 100 LYS A O 1
ATOM 786 N N . PRO A 1 101 ? 15.814 2.263 -10.482 1.00 75.75 101 PRO A N 1
ATOM 787 C CA . PRO A 1 101 ? 15.381 2.031 -11.839 1.00 75.75 101 PRO A CA 1
ATOM 788 C C . PRO A 1 101 ? 15.252 3.368 -12.574 1.00 75.75 101 PRO A C 1
ATOM 790 O O . PRO A 1 101 ? 14.639 4.311 -12.075 1.00 75.75 101 PRO A O 1
ATOM 793 N N . ARG A 1 102 ? 15.904 3.499 -13.734 1.00 71.12 102 ARG A N 1
ATOM 794 C CA . ARG A 1 102 ? 15.945 4.780 -14.455 1.00 71.12 102 ARG A CA 1
ATOM 795 C C . ARG A 1 102 ? 14.537 5.202 -14.874 1.00 71.12 102 ARG A C 1
ATOM 797 O O . ARG A 1 102 ? 13.821 4.413 -15.481 1.00 71.12 102 ARG A O 1
ATOM 804 N N . GLY A 1 103 ? 14.187 6.458 -14.593 1.00 69.12 103 GLY A N 1
ATOM 805 C CA . GLY A 1 103 ? 12.916 7.058 -15.012 1.00 69.12 103 GLY A CA 1
ATOM 806 C C . GLY A 1 103 ? 11.678 6.472 -14.329 1.00 69.12 103 GLY A C 1
ATOM 807 O O . GLY A 1 103 ? 10.579 6.653 -14.838 1.00 69.12 103 GLY A O 1
ATOM 808 N N . ARG A 1 104 ? 11.848 5.749 -13.217 1.00 80.00 104 ARG A N 1
ATOM 809 C CA . ARG A 1 104 ? 10.750 5.177 -12.435 1.00 80.00 104 ARG A CA 1
ATOM 810 C C . ARG A 1 104 ? 10.823 5.742 -11.024 1.00 80.00 104 ARG A C 1
ATOM 812 O O . ARG A 1 104 ? 11.873 5.690 -10.378 1.00 80.00 104 ARG A O 1
ATOM 819 N N . SER A 1 105 ? 9.714 6.299 -10.577 1.00 83.81 105 SER A N 1
ATOM 820 C CA . SER A 1 105 ? 9.552 6.930 -9.276 1.00 83.81 105 SER A CA 1
ATOM 821 C C . SER A 1 105 ? 8.389 6.279 -8.531 1.00 83.81 105 SER A C 1
ATOM 823 O O . SER A 1 105 ? 7.509 5.654 -9.134 1.00 83.81 105 SER A O 1
ATOM 825 N N . PHE A 1 106 ? 8.464 6.340 -7.204 1.00 88.38 106 PHE A N 1
ATOM 826 C CA . PHE A 1 106 ? 7.527 5.684 -6.306 1.00 88.38 106 PHE A CA 1
ATOM 827 C C . PHE A 1 106 ? 7.264 6.575 -5.106 1.00 88.38 106 PHE A C 1
ATOM 829 O O . PHE A 1 106 ? 8.219 7.109 -4.531 1.00 88.38 106 PHE A O 1
ATOM 836 N N . TYR A 1 107 ? 6.016 6.594 -4.660 1.00 88.38 107 TYR A N 1
ATOM 837 C CA . TYR A 1 107 ? 5.651 7.085 -3.337 1.00 88.38 107 TYR A CA 1
ATOM 838 C C . TYR A 1 107 ? 5.336 5.917 -2.399 1.00 88.38 107 TYR A C 1
ATOM 840 O O . TYR A 1 107 ? 5.374 4.744 -2.794 1.00 88.38 107 TYR A O 1
ATOM 848 N N . ARG A 1 108 ? 5.135 6.228 -1.118 1.00 87.62 108 ARG A N 1
ATOM 849 C CA . ARG A 1 108 ? 4.948 5.230 -0.063 1.00 87.62 108 ARG A CA 1
ATOM 850 C C . ARG A 1 108 ? 3.539 5.304 0.491 1.00 87.62 108 ARG A C 1
ATOM 852 O O . ARG A 1 108 ? 3.047 6.391 0.754 1.00 87.62 108 ARG A O 1
ATOM 859 N N . LEU A 1 109 ? 2.987 4.129 0.756 1.00 88.44 109 LEU A N 1
ATOM 860 C CA . LEU A 1 109 ? 1.858 3.949 1.652 1.00 88.44 109 LEU A CA 1
ATOM 861 C C . LEU A 1 109 ? 2.321 3.159 2.874 1.00 88.44 109 LEU A C 1
ATOM 863 O O . LEU A 1 109 ? 3.309 2.407 2.840 1.00 88.44 109 LEU A O 1
ATOM 867 N N . MET A 1 110 ? 1.603 3.350 3.965 1.00 87.81 110 MET A N 1
ATOM 868 C CA . MET A 1 110 ? 1.745 2.576 5.181 1.00 87.81 110 MET A CA 1
ATOM 869 C C . MET A 1 110 ? 0.368 2.090 5.593 1.00 87.81 110 MET A C 1
ATOM 871 O O . MET A 1 110 ? -0.522 2.904 5.785 1.00 87.81 110 MET A O 1
ATOM 875 N N . VAL A 1 111 ? 0.200 0.779 5.741 1.00 88.69 111 VAL A N 1
ATOM 876 C CA . VAL A 1 111 ? -1.083 0.202 6.161 1.00 88.69 111 VAL A CA 1
ATOM 877 C C . VAL A 1 111 ? -0.971 -0.341 7.568 1.00 88.69 111 VAL A C 1
ATOM 879 O O . VAL A 1 111 ? 0.032 -0.967 7.921 1.00 88.69 111 VAL A O 1
ATOM 882 N N . PHE A 1 112 ? -2.020 -0.116 8.346 1.00 87.44 112 PHE A N 1
ATOM 883 C CA . PHE A 1 112 ? -2.201 -0.569 9.711 1.00 87.44 112 PHE A CA 1
ATOM 884 C C . PHE A 1 112 ? -3.436 -1.460 9.779 1.00 87.44 112 PHE A C 1
ATOM 886 O O . PHE A 1 112 ? -4.534 -0.994 9.503 1.00 87.44 112 PHE A O 1
ATOM 893 N N . ARG A 1 113 ? -3.258 -2.711 10.206 1.00 88.56 113 ARG A N 1
ATOM 894 C CA . ARG A 1 113 ? -4.347 -3.655 10.462 1.00 88.56 113 ARG A CA 1
ATOM 895 C C . ARG A 1 113 ? -4.577 -3.825 11.950 1.00 88.56 113 ARG A C 1
ATOM 897 O O . ARG A 1 113 ? -3.668 -4.237 12.685 1.00 88.56 113 ARG A O 1
ATOM 904 N N . CYS A 1 114 ? -5.801 -3.577 12.399 1.00 87.44 114 CYS A N 1
ATOM 905 C CA . CYS A 1 114 ? -6.225 -3.930 13.746 1.00 87.44 114 CYS A CA 1
ATOM 906 C C . CYS A 1 114 ? -6.214 -5.454 13.919 1.00 87.44 114 CYS A C 1
ATOM 908 O O . CYS A 1 114 ? -6.797 -6.191 13.126 1.00 87.44 114 CYS A O 1
ATOM 910 N N . ARG A 1 115 ? -5.586 -5.944 14.992 1.00 85.81 115 ARG A N 1
ATOM 911 C CA . ARG A 1 115 ? -5.525 -7.388 15.275 1.00 85.81 115 ARG A CA 1
ATOM 912 C C . ARG A 1 115 ? -6.811 -7.965 15.843 1.00 85.81 115 ARG A C 1
ATOM 914 O O . ARG A 1 115 ? -6.981 -9.178 15.792 1.00 85.81 115 ARG A O 1
ATOM 921 N N . ASP A 1 116 ? -7.682 -7.111 16.368 1.00 87.81 116 ASP A N 1
ATOM 922 C CA . ASP A 1 116 ? -8.884 -7.548 17.073 1.00 87.81 116 ASP A CA 1
ATOM 923 C C . ASP A 1 116 ? -10.112 -7.561 16.156 1.00 87.81 116 ASP A C 1
ATOM 925 O O . ASP A 1 116 ? -10.965 -8.432 16.304 1.00 87.81 116 ASP A O 1
ATOM 929 N N . CYS A 1 117 ? -10.191 -6.649 15.176 1.00 87.38 117 CYS A N 1
ATOM 930 C CA . CYS A 1 117 ? -11.317 -6.581 14.235 1.00 87.38 117 CYS A CA 1
ATOM 931 C C . CYS A 1 117 ? -10.937 -6.636 12.746 1.00 87.38 117 CYS A C 1
ATOM 933 O O . CYS A 1 117 ? -11.835 -6.692 11.911 1.00 87.38 117 CYS A O 1
ATOM 935 N N . GLY A 1 118 ? -9.647 -6.606 12.390 1.00 86.88 118 GLY A N 1
ATOM 936 C CA . GLY A 1 118 ? -9.207 -6.662 10.989 1.00 86.88 118 GLY A CA 1
ATOM 937 C C . GLY A 1 118 ? -9.425 -5.379 10.186 1.00 86.88 118 GLY A C 1
ATOM 938 O O . GLY A 1 118 ? -9.275 -5.411 8.969 1.00 86.88 118 GLY A O 1
ATOM 939 N N . TYR A 1 119 ? -9.785 -4.277 10.849 1.00 87.31 119 TYR A N 1
ATOM 940 C CA . TYR A 1 119 ? -9.916 -2.961 10.229 1.00 87.31 119 TYR A CA 1
ATOM 941 C C . TYR A 1 119 ? -8.564 -2.453 9.729 1.00 87.31 119 TYR A C 1
ATOM 943 O O . TYR A 1 119 ? -7.590 -2.461 10.492 1.00 87.31 119 TYR A O 1
ATOM 951 N N . ASP A 1 120 ? -8.540 -1.994 8.480 1.00 88.94 120 ASP A N 1
ATOM 952 C CA . ASP A 1 120 ? -7.351 -1.492 7.807 1.00 88.94 120 ASP A CA 1
ATOM 953 C C . ASP A 1 120 ? -7.442 0.023 7.601 1.00 88.94 120 ASP A C 1
ATOM 955 O O . ASP A 1 120 ? -8.424 0.542 7.075 1.00 88.94 120 ASP A O 1
ATOM 959 N N . MET A 1 121 ? -6.377 0.721 7.986 1.00 87.88 121 MET A N 1
ATOM 960 C CA . MET A 1 121 ? -6.178 2.145 7.720 1.00 87.88 121 MET A CA 1
ATOM 961 C C . MET A 1 121 ? -4.869 2.341 6.961 1.00 87.88 121 MET A C 1
ATOM 963 O O . MET A 1 121 ? -3.866 1.691 7.268 1.00 87.88 121 MET A O 1
ATOM 967 N N . VAL A 1 122 ? -4.875 3.231 5.975 1.00 88.25 122 VAL A N 1
ATOM 968 C CA . VAL A 1 122 ? -3.716 3.603 5.167 1.00 88.25 122 VAL A CA 1
ATOM 969 C C . VAL A 1 122 ? -3.312 5.034 5.477 1.00 88.25 122 VAL A C 1
ATOM 971 O O . VAL A 1 122 ? -4.143 5.931 5.495 1.00 88.25 122 VAL A O 1
ATOM 974 N N . LEU A 1 123 ? -2.017 5.253 5.656 1.00 85.81 123 LEU A N 1
ATOM 975 C CA . LEU A 1 123 ? -1.403 6.569 5.695 1.00 85.81 123 LEU A CA 1
ATOM 976 C C . LEU A 1 123 ? -0.539 6.748 4.446 1.00 85.81 123 LEU A C 1
ATOM 978 O O . LEU A 1 123 ? 0.353 5.930 4.183 1.00 85.81 123 LEU A O 1
ATOM 982 N N . ASP A 1 124 ? -0.791 7.811 3.691 1.00 85.00 124 ASP A N 1
ATOM 983 C CA . ASP A 1 124 ? 0.021 8.164 2.527 1.00 85.00 124 ASP A CA 1
ATOM 984 C C . ASP A 1 124 ? 1.210 9.079 2.878 1.00 85.00 124 ASP A C 1
ATOM 986 O O . ASP A 1 124 ? 1.439 9.459 4.030 1.00 85.00 124 ASP A O 1
ATOM 990 N N . ASP A 1 125 ? 2.018 9.419 1.875 1.00 81.19 125 ASP A N 1
ATOM 991 C CA . ASP A 1 125 ? 3.196 10.270 2.043 1.00 81.19 125 ASP A CA 1
ATOM 992 C C . ASP A 1 125 ? 2.872 11.763 2.225 1.00 81.19 125 ASP A C 1
ATOM 994 O O . ASP A 1 125 ? 3.746 12.528 2.643 1.00 81.19 125 ASP A O 1
ATOM 998 N N . THR A 1 126 ? 1.624 12.167 1.974 1.00 82.25 126 THR A N 1
ATOM 999 C CA . THR A 1 126 ? 1.101 13.503 2.287 1.00 82.25 126 THR A CA 1
ATOM 1000 C C . THR A 1 126 ? 0.640 13.617 3.741 1.00 82.25 126 THR A C 1
ATOM 1002 O O . THR A 1 126 ? 0.457 14.726 4.244 1.00 82.25 126 THR A O 1
ATOM 1005 N N . GLY A 1 127 ? 0.520 12.481 4.435 1.00 78.44 127 GLY A N 1
ATOM 1006 C CA . GLY A 1 127 ? -0.010 12.386 5.789 1.00 78.44 127 GLY A CA 1
ATOM 1007 C C . GLY A 1 127 ? -1.533 12.271 5.838 1.00 78.44 127 GLY A C 1
ATOM 1008 O O . GLY A 1 127 ? -2.100 12.451 6.913 1.00 78.44 127 GLY A O 1
ATOM 1009 N N . SER A 1 128 ? -2.184 11.994 4.706 1.00 83.56 128 SER A N 1
ATOM 1010 C CA . SER A 1 128 ? -3.624 11.747 4.664 1.00 83.56 128 SER A CA 1
ATOM 1011 C C . SER A 1 128 ? -3.918 10.312 5.092 1.00 83.56 128 SER A C 1
ATOM 1013 O O . SER A 1 128 ? -3.196 9.377 4.729 1.00 83.56 128 SER A O 1
ATOM 1015 N N . GLU A 1 129 ? -4.975 10.161 5.885 1.00 86.50 129 GLU A N 1
ATOM 1016 C CA . GLU A 1 129 ? -5.470 8.878 6.373 1.00 86.50 129 GLU A CA 1
ATOM 1017 C C . GLU A 1 129 ? -6.649 8.421 5.513 1.00 86.50 129 GLU A C 1
ATOM 1019 O O . GLU A 1 129 ? -7.541 9.209 5.196 1.00 86.50 129 GLU A O 1
ATOM 1024 N N . TRP A 1 130 ? -6.644 7.143 5.155 1.00 87.25 130 TRP A N 1
ATOM 1025 C CA . TRP A 1 130 ? -7.645 6.510 4.309 1.00 87.25 130 TRP A CA 1
ATOM 1026 C C . TRP A 1 130 ? -8.118 5.219 4.965 1.00 87.25 130 TRP A C 1
ATOM 1028 O O . TRP A 1 130 ? -7.317 4.455 5.506 1.00 87.25 130 TRP A O 1
ATOM 1038 N N . GLU A 1 131 ? -9.413 4.955 4.899 1.00 87.81 131 GLU A N 1
ATOM 1039 C CA . GLU A 1 131 ? -10.000 3.710 5.386 1.00 87.81 131 GLU A CA 1
ATOM 1040 C C . GLU A 1 131 ? -10.132 2.735 4.215 1.00 87.81 131 GLU A C 1
ATOM 1042 O O . GLU A 1 131 ? -10.583 3.142 3.145 1.00 87.81 131 GLU A O 1
ATOM 1047 N N . LEU A 1 132 ? -9.735 1.472 4.403 1.00 87.12 132 LEU A N 1
ATOM 1048 C CA . LEU A 1 132 ? -9.996 0.428 3.410 1.00 87.12 132 LEU A CA 1
ATOM 1049 C C . LEU A 1 132 ? -11.293 -0.299 3.741 1.00 87.12 132 LEU A C 1
ATOM 1051 O O . LEU A 1 132 ? -11.463 -0.808 4.853 1.00 87.12 132 LEU A O 1
ATOM 1055 N N . ASP A 1 133 ? -12.165 -0.420 2.749 1.00 82.50 133 ASP A N 1
ATOM 1056 C CA . ASP A 1 133 ? -13.338 -1.279 2.807 1.00 82.50 133 ASP A CA 1
ATOM 1057 C C . ASP A 1 133 ? -13.252 -2.441 1.815 1.00 82.50 133 ASP A C 1
ATOM 1059 O O . ASP A 1 133 ? -12.250 -2.647 1.131 1.00 82.50 133 ASP A O 1
ATOM 1063 N N . ASP A 1 134 ? -14.293 -3.270 1.788 1.00 82.31 134 ASP A N 1
ATOM 1064 C CA . ASP A 1 134 ? -14.297 -4.508 1.013 1.00 82.31 134 ASP A CA 1
ATOM 1065 C C . ASP A 1 134 ? -14.138 -4.283 -0.501 1.00 82.31 134 ASP A C 1
ATOM 1067 O O . ASP A 1 134 ? -13.577 -5.154 -1.174 1.00 82.31 134 ASP A O 1
ATOM 1071 N N . ASP A 1 135 ? -14.547 -3.125 -1.029 1.00 84.56 135 ASP A N 1
ATOM 1072 C CA . ASP A 1 135 ? -14.453 -2.823 -2.460 1.00 84.56 135 ASP A CA 1
ATOM 1073 C C . ASP A 1 135 ? -13.004 -2.525 -2.884 1.00 84.56 135 ASP A C 1
ATOM 1075 O O . ASP A 1 135 ? -12.607 -2.850 -4.007 1.00 84.56 135 ASP A O 1
ATOM 1079 N N . ASP A 1 136 ? -12.170 -2.003 -1.976 1.00 87.44 136 ASP A N 1
ATOM 1080 C CA . ASP A 1 136 ? -10.767 -1.673 -2.263 1.00 87.44 136 ASP A CA 1
ATOM 1081 C C . ASP A 1 136 ? -9.898 -2.913 -2.535 1.00 87.44 136 ASP A C 1
ATOM 1083 O O . ASP A 1 136 ? -8.859 -2.833 -3.197 1.00 87.44 136 ASP A O 1
ATOM 1087 N N . TYR A 1 137 ? -10.319 -4.088 -2.060 1.00 85.88 137 TYR A N 1
ATOM 1088 C CA . TYR A 1 137 ? -9.635 -5.364 -2.316 1.00 85.88 137 TYR A CA 1
ATOM 1089 C C . TYR A 1 137 ? -10.037 -5.988 -3.662 1.00 85.88 137 TYR A C 1
ATOM 1091 O O . TYR A 1 137 ? -9.554 -7.066 -4.025 1.00 85.88 137 TYR A O 1
ATOM 1099 N N . GLY A 1 138 ? -10.919 -5.321 -4.409 1.00 83.56 138 GLY A N 1
ATOM 1100 C CA . GLY A 1 138 ? -11.341 -5.720 -5.740 1.00 83.56 138 GLY A CA 1
ATOM 1101 C C . GLY A 1 138 ? -10.218 -5.673 -6.787 1.00 83.56 138 GLY A C 1
ATOM 1102 O O . GLY A 1 138 ? -9.106 -5.196 -6.539 1.00 83.56 138 GLY A O 1
ATOM 1103 N N . PRO A 1 139 ? -10.493 -6.165 -8.008 1.00 84.12 139 PRO A N 1
ATOM 1104 C CA . PRO A 1 139 ? -9.509 -6.205 -9.091 1.00 84.12 139 PRO A CA 1
ATOM 1105 C C . PRO A 1 139 ? -9.002 -4.817 -9.505 1.00 84.12 139 PRO A C 1
ATOM 1107 O O . PRO A 1 139 ? -7.872 -4.718 -9.985 1.00 84.12 139 PRO A O 1
ATOM 1110 N N . ASP A 1 140 ? -9.809 -3.778 -9.295 1.00 85.00 140 ASP A N 1
ATOM 1111 C CA . ASP A 1 140 ? -9.497 -2.393 -9.654 1.00 85.00 140 ASP A CA 1
ATOM 1112 C C . ASP A 1 140 ? -8.730 -1.642 -8.551 1.00 85.00 140 ASP A C 1
ATOM 1114 O O . ASP A 1 140 ? -8.216 -0.552 -8.803 1.00 85.00 140 ASP A O 1
ATOM 1118 N N . GLY A 1 141 ? -8.597 -2.251 -7.366 1.00 87.19 141 GLY A N 1
ATOM 1119 C CA . GLY A 1 141 ? -7.936 -1.680 -6.197 1.00 87.19 141 GLY A CA 1
ATOM 1120 C C . GLY A 1 141 ? -8.671 -0.488 -5.585 1.00 87.19 141 GLY A C 1
ATOM 1121 O O . GLY A 1 141 ? -9.864 -0.291 -5.808 1.00 87.19 141 GLY A O 1
ATOM 1122 N N . SER A 1 142 ? -7.933 0.305 -4.812 1.00 87.31 142 SER A N 1
ATOM 1123 C CA . SER A 1 142 ? -8.472 1.471 -4.115 1.00 87.31 142 SER A CA 1
ATOM 1124 C C . SER A 1 142 ? -8.469 2.721 -4.995 1.00 87.31 142 SER A C 1
ATOM 1126 O O . SER A 1 142 ? -7.563 2.917 -5.814 1.00 87.31 142 SER A O 1
ATOM 1128 N N . TRP A 1 143 ? -9.482 3.567 -4.811 1.00 83.25 143 TRP A N 1
ATOM 1129 C CA . TRP A 1 143 ? -9.684 4.829 -5.524 1.00 83.25 143 TRP A CA 1
ATOM 1130 C C . TRP A 1 143 ? -10.023 5.957 -4.548 1.00 83.25 143 TRP A C 1
ATOM 1132 O O . TRP A 1 143 ? -10.626 5.683 -3.507 1.00 83.25 143 TRP A O 1
ATOM 1142 N N . PRO A 1 144 ? -9.735 7.227 -4.896 1.00 74.19 144 PRO A N 1
ATOM 1143 C CA . PRO A 1 144 ? -10.129 8.354 -4.067 1.00 74.19 144 PRO A CA 1
ATOM 1144 C C . PRO A 1 144 ? -11.653 8.401 -3.962 1.00 74.19 144 PRO A C 1
ATOM 1146 O O . PRO A 1 144 ? -12.347 8.287 -4.980 1.00 74.19 144 PRO A O 1
ATOM 1149 N N . ARG A 1 145 ? -12.160 8.592 -2.746 1.00 63.66 145 ARG A N 1
ATOM 1150 C CA . ARG A 1 145 ? -13.586 8.758 -2.453 1.00 63.66 145 ARG A CA 1
ATOM 1151 C C . ARG A 1 145 ? -13.858 10.116 -1.825 1.00 63.66 145 ARG A C 1
ATOM 1153 O O . ARG A 1 145 ? -12.957 10.630 -1.126 1.00 63.66 145 ARG A O 1
#

Secondary structure (DSSP, 8-state):
--------PPP-PPPPTTPPTTSS-SEETTEEB-----BS---GGGSSPP-SS-TTT---SPPEEEE--EESSTT--HHHHHHHHHHHHTS-HHHHTT---TT--EE-EEEEE-TTT--EEEEETT--EEEE-GGGGSTT-B---

Sequence (145 aa):
MVARVRRVAPAAQPPLPFARVGDLPRFWDGRAVLWKGWRDDWDQRFAPRPAMECAACGSTTKPATTLDRVAESPLYSHAMMEADDAAAARLPPIARDRFKPRGRSFYRLMVFRCRDCGYDMVLDDTGSEWELDDDDYGPDGSWPR

Radius of gyration: 17.16 Å; chains: 1; bounding box: 53×34×39 Å

Foldseek 3Di:
DDDDDDPDDPPPDDDAPPQDDLSAFQDDQLWGKDKPDKDQDDDCPPAHDDPCADPPPRDNPRWIKIKMWTWPDSVCYPVNVVVQVVVLVPDDPVVSVVRDDPPTDTWMKMWTADRPPRWIWIATPVRDIDTDDPCQSDPSHDHDD